Protein AF-A0A419W3Z1-F1 (afdb_monomer_lite)

pLDDT: mean 74.37, std 9.54, range [41.38, 88.12]

Radius of gyration: 17.4 Å; chains: 1; bounding box: 40×18×54 Å

Structure (mmCIF, N/CA/C/O backbone):
data_AF-A0A419W3Z1-F1
#
_entry.id   AF-A0A419W3Z1-F1
#
loop_
_atom_site.group_PDB
_atom_site.id
_atom_site.type_symbol
_atom_site.label_atom_id
_atom_site.label_alt_id
_atom_site.label_comp_id
_atom_site.label_asym_id
_atom_site.label_entity_id
_atom_site.label_seq_id
_atom_site.pdbx_PDB_ins_code
_atom_site.Cartn_x
_atom_site.Cartn_y
_atom_site.Cartn_z
_atom_site.occupancy
_atom_site.B_iso_or_equiv
_atom_site.auth_seq_id
_atom_site.auth_comp_id
_atom_site.auth_asym_id
_atom_site.auth_atom_id
_atom_site.pdbx_PDB_model_num
ATOM 1 N N . MET A 1 1 ? -10.440 5.832 31.757 1.00 50.72 1 MET A N 1
ATOM 2 C CA . MET A 1 1 ? -9.490 6.606 30.919 1.00 50.72 1 MET A CA 1
ATOM 3 C C . MET A 1 1 ? -8.646 5.711 30.004 1.00 50.72 1 MET A C 1
ATOM 5 O O . MET A 1 1 ? -8.375 6.121 28.884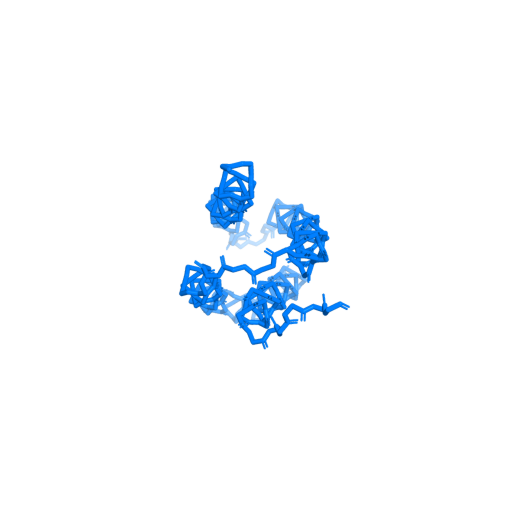 1.00 50.72 1 MET A O 1
ATOM 9 N N . GLU A 1 2 ? -8.339 4.469 30.398 1.00 56.16 2 GLU A N 1
ATOM 10 C CA . GLU A 1 2 ? -7.564 3.485 29.607 1.00 56.16 2 GLU A CA 1
ATOM 11 C C . GLU A 1 2 ? -8.060 3.247 28.164 1.00 56.16 2 GLU A C 1
ATOM 13 O O . GLU A 1 2 ? -7.270 3.213 27.223 1.00 56.16 2 GLU A O 1
ATOM 18 N N . ASN A 1 3 ? -9.378 3.137 27.956 1.00 55.97 3 ASN A N 1
ATOM 19 C CA . ASN A 1 3 ? -9.944 2.860 26.627 1.00 55.97 3 ASN A CA 1
ATOM 20 C C . ASN A 1 3 ? -9.767 4.017 25.630 1.00 55.97 3 ASN A C 1
ATOM 22 O O . ASN A 1 3 ? -9.641 3.774 24.432 1.00 55.97 3 ASN A O 1
ATOM 26 N N . VAL A 1 4 ? -9.732 5.266 26.108 1.00 58.97 4 VAL A N 1
ATOM 27 C CA . VAL A 1 4 ? -9.527 6.446 25.250 1.00 58.97 4 VAL A CA 1
ATOM 28 C C . VAL A 1 4 ? -8.068 6.509 24.796 1.00 58.97 4 VAL A C 1
ATOM 30 O O . VAL A 1 4 ? -7.811 6.618 23.600 1.00 58.97 4 VAL A O 1
ATOM 33 N N . GLN A 1 5 ? -7.127 6.301 25.724 1.00 61.97 5 GLN A N 1
ATOM 34 C CA . GLN A 1 5 ? -5.692 6.246 25.423 1.00 61.97 5 GLN A CA 1
ATOM 35 C C . GLN A 1 5 ? -5.334 5.084 24.483 1.00 61.97 5 GLN A C 1
ATOM 37 O O . GLN A 1 5 ? -4.490 5.232 23.598 1.00 61.97 5 GLN A O 1
ATOM 42 N N . ARG A 1 6 ? -5.990 3.923 24.623 1.00 64.38 6 ARG A N 1
ATOM 43 C CA . ARG A 1 6 ? -5.773 2.782 23.718 1.00 64.38 6 ARG A CA 1
ATOM 44 C C . ARG A 1 6 ? -6.239 3.083 22.293 1.00 64.38 6 ARG A C 1
ATOM 46 O O . ARG A 1 6 ? -5.542 2.737 21.343 1.00 64.38 6 ARG A O 1
ATOM 53 N N . ASN A 1 7 ? -7.389 3.737 22.144 1.00 64.50 7 ASN A N 1
ATOM 54 C CA . ASN A 1 7 ? -7.935 4.089 20.834 1.00 64.50 7 ASN A CA 1
ATOM 55 C C . ASN A 1 7 ? -7.099 5.174 20.137 1.00 64.50 7 ASN A C 1
ATOM 57 O O . ASN A 1 7 ? -6.878 5.081 18.932 1.00 64.50 7 ASN A O 1
ATOM 61 N N . GLU A 1 8 ? -6.570 6.143 20.889 1.00 67.12 8 GLU A N 1
ATOM 62 C CA . GLU A 1 8 ? -5.620 7.144 20.381 1.00 67.12 8 GLU A CA 1
ATOM 63 C C . GLU A 1 8 ? -4.331 6.514 19.864 1.00 67.12 8 GLU A C 1
ATOM 65 O O . GLU A 1 8 ? -3.911 6.806 18.748 1.00 67.12 8 GLU A O 1
ATOM 70 N N . ARG A 1 9 ? -3.734 5.586 20.622 1.00 70.25 9 ARG A N 1
ATOM 71 C CA . ARG A 1 9 ? -2.532 4.867 20.171 1.00 70.25 9 ARG A CA 1
ATOM 72 C C . ARG A 1 9 ? -2.772 4.114 18.866 1.00 70.25 9 ARG A C 1
ATOM 74 O O . ARG A 1 9 ? -1.930 4.149 17.978 1.00 70.25 9 ARG A O 1
ATOM 81 N N . ILE A 1 10 ? -3.920 3.453 18.737 1.00 70.06 10 ILE A N 1
ATOM 82 C CA . ILE A 1 10 ? -4.289 2.720 17.521 1.00 70.06 10 ILE A CA 1
ATOM 83 C C . ILE A 1 10 ? -4.419 3.662 16.320 1.00 70.06 10 ILE A C 1
ATOM 85 O O . ILE A 1 10 ? -3.957 3.332 15.225 1.00 70.06 10 ILE A O 1
ATOM 89 N N . LEU A 1 11 ? -5.027 4.830 16.521 1.00 69.62 11 LEU A N 1
ATOM 90 C CA . LEU A 1 11 ? -5.154 5.831 15.473 1.00 69.62 11 LEU A CA 1
ATOM 91 C C . LEU A 1 11 ? -3.784 6.371 15.051 1.00 69.62 11 LEU A C 1
ATOM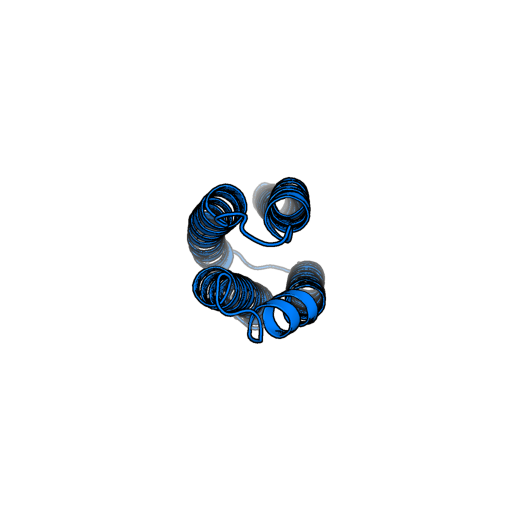 93 O O . LEU A 1 11 ? -3.490 6.396 13.861 1.00 69.62 11 LEU A O 1
ATOM 97 N N . VAL A 1 12 ? -2.930 6.739 16.009 1.00 75.62 12 VAL A N 1
ATOM 98 C CA . VAL A 1 12 ? -1.570 7.235 15.740 1.00 75.62 12 VAL A CA 1
ATOM 99 C C . VAL A 1 12 ? -0.752 6.197 14.976 1.00 75.62 12 VAL A C 1
ATOM 101 O O . VAL A 1 12 ? -0.096 6.544 13.999 1.00 75.62 12 VAL A O 1
ATOM 104 N N . ILE A 1 13 ? -0.843 4.917 15.355 1.00 75.75 13 ILE A N 1
ATOM 105 C CA . ILE A 1 13 ? -0.212 3.823 14.605 1.00 75.75 13 ILE A CA 1
ATOM 106 C C . ILE A 1 13 ? -0.770 3.777 13.181 1.00 75.75 13 ILE A C 1
ATOM 108 O O . ILE A 1 13 ? -0.004 3.722 12.228 1.00 75.75 13 ILE A O 1
ATOM 112 N N . SER A 1 14 ? -2.091 3.847 13.021 1.00 70.69 14 SER A N 1
ATOM 113 C CA . SER A 1 14 ? -2.736 3.770 11.706 1.00 70.69 14 SER A CA 1
ATOM 114 C C . SER A 1 14 ? -2.316 4.913 10.781 1.00 70.69 14 SER A C 1
ATOM 116 O O . SER A 1 14 ? -2.018 4.656 9.618 1.00 70.69 14 SER A O 1
ATOM 118 N N . VAL A 1 15 ? -2.249 6.143 11.298 1.00 77.56 15 VAL A N 1
ATOM 119 C CA . VAL A 1 15 ? -1.751 7.323 10.574 1.00 77.56 15 VAL A CA 1
ATOM 120 C C . VAL A 1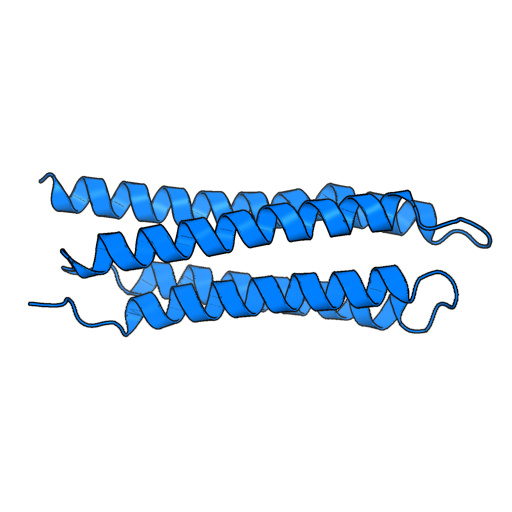 15 ? -0.264 7.174 10.261 1.00 77.56 15 VAL A C 1
ATOM 122 O O . VAL A 1 15 ? 0.144 7.408 9.128 1.00 77.56 15 VAL A O 1
ATOM 125 N N . GLY A 1 16 ? 0.541 6.727 11.228 1.00 80.38 16 GLY A N 1
ATOM 126 C CA . GLY A 1 16 ? 1.970 6.486 11.033 1.00 80.38 16 GLY A CA 1
ATOM 127 C C . GLY A 1 16 ? 2.248 5.473 9.921 1.00 80.38 16 GLY A C 1
ATOM 128 O O . GLY A 1 16 ? 3.137 5.694 9.105 1.00 80.38 16 GLY A O 1
ATOM 129 N N . LEU A 1 17 ? 1.445 4.409 9.828 1.00 79.31 17 LEU A N 1
ATOM 130 C CA . LEU A 1 17 ? 1.536 3.420 8.750 1.00 79.31 17 LEU A CA 1
ATOM 131 C C . LEU A 1 17 ? 1.200 4.018 7.376 1.00 79.31 17 LEU A C 1
ATOM 133 O O . LEU A 1 17 ? 1.894 3.722 6.406 1.00 79.31 17 LEU A O 1
ATOM 137 N N . VAL A 1 18 ? 0.189 4.890 7.287 1.00 76.75 18 VAL A N 1
ATOM 138 C CA . VAL A 1 18 ? -0.150 5.597 6.036 1.00 76.75 18 VAL A CA 1
ATOM 139 C C . VAL A 1 18 ? 0.993 6.508 5.611 1.00 76.75 18 VAL A C 1
ATOM 141 O O . VAL A 1 18 ? 1.448 6.426 4.474 1.00 76.75 18 VAL A O 1
ATOM 144 N N . VAL A 1 19 ? 1.493 7.341 6.528 1.00 80.69 19 VAL A N 1
ATOM 145 C CA . VAL A 1 19 ? 2.607 8.259 6.251 1.00 80.69 19 VAL A CA 1
ATOM 146 C C . VAL A 1 19 ? 3.843 7.480 5.810 1.00 80.69 19 VAL A C 1
ATOM 148 O O . VAL A 1 19 ? 4.469 7.834 4.815 1.00 80.69 19 VAL A O 1
ATOM 151 N N . LEU A 1 20 ? 4.160 6.375 6.486 1.00 80.94 20 LEU A N 1
ATOM 152 C CA . LEU A 1 20 ? 5.274 5.512 6.107 1.00 80.94 20 LEU A CA 1
ATOM 153 C C . LEU A 1 20 ? 5.067 4.877 4.722 1.00 80.94 20 LEU A C 1
ATOM 155 O O . LEU A 1 20 ? 6.010 4.826 3.938 1.00 80.94 20 LEU A O 1
ATOM 159 N N . SER A 1 21 ? 3.845 4.449 4.387 1.00 75.56 21 SER A N 1
ATOM 160 C CA . SER A 1 21 ? 3.504 3.928 3.053 1.00 75.56 21 SER A CA 1
ATOM 161 C C . SER A 1 21 ? 3.746 4.962 1.951 1.00 75.56 21 SER A C 1
ATOM 163 O O . SER A 1 21 ? 4.300 4.629 0.904 1.00 75.56 21 SER A O 1
ATOM 165 N N . ILE A 1 22 ? 3.389 6.225 2.203 1.00 77.56 22 ILE A N 1
ATOM 166 C CA . ILE A 1 22 ? 3.627 7.340 1.275 1.00 77.56 22 ILE A CA 1
ATOM 167 C C . ILE A 1 22 ? 5.132 7.599 1.127 1.00 77.56 22 ILE A C 1
ATOM 169 O O . ILE A 1 22 ? 5.632 7.753 0.016 1.00 77.56 22 ILE A O 1
ATOM 173 N N . LEU A 1 23 ? 5.882 7.606 2.232 1.00 82.38 23 LEU A N 1
ATOM 174 C CA . LEU A 1 23 ? 7.332 7.832 2.200 1.00 82.38 23 LEU A CA 1
ATOM 175 C C . LEU A 1 23 ? 8.083 6.731 1.443 1.00 82.38 23 LEU A C 1
ATOM 177 O O . LEU A 1 23 ? 9.047 7.021 0.735 1.00 82.38 23 LEU A O 1
ATOM 181 N N . LEU A 1 24 ? 7.623 5.480 1.531 1.00 76.94 24 LEU A N 1
ATOM 182 C CA . LEU A 1 24 ? 8.218 4.349 0.811 1.00 76.94 24 LEU A CA 1
ATOM 183 C C . LEU A 1 24 ? 8.105 4.465 -0.712 1.00 76.94 24 LEU A C 1
ATOM 185 O O . LEU A 1 24 ? 8.865 3.818 -1.428 1.00 76.94 24 LEU A O 1
ATOM 189 N N . MET A 1 25 ? 7.204 5.302 -1.222 1.00 75.12 25 MET A N 1
ATOM 190 C CA . MET A 1 25 ? 7.093 5.551 -2.658 1.00 75.12 25 MET A CA 1
ATOM 191 C C . MET A 1 25 ? 8.190 6.458 -3.208 1.00 75.12 25 MET A C 1
ATOM 193 O O . MET A 1 25 ? 8.523 6.356 -4.385 1.00 75.12 25 MET A O 1
ATOM 197 N N . PHE A 1 26 ? 8.816 7.288 -2.376 1.00 78.44 26 PHE A N 1
ATOM 198 C CA . PHE A 1 26 ? 9.892 8.172 -2.821 1.00 78.44 26 PHE A CA 1
ATOM 199 C C . PHE A 1 26 ? 11.085 7.413 -3.442 1.00 78.44 26 PHE A C 1
ATOM 201 O O . PHE A 1 26 ? 11.438 7.705 -4.586 1.00 78.44 26 PHE A O 1
ATOM 208 N N . PRO A 1 27 ? 11.685 6.400 -2.778 1.00 73.88 27 PRO A N 1
ATOM 209 C CA . PRO A 1 27 ? 12.768 5.619 -3.378 1.00 73.88 27 PRO A CA 1
ATOM 210 C C . PRO A 1 27 ? 12.306 4.775 -4.574 1.00 73.88 27 PRO A C 1
ATOM 212 O O . PRO A 1 27 ? 13.089 4.565 -5.497 1.00 73.88 27 PRO A O 1
ATOM 215 N N . VAL A 1 28 ? 11.043 4.332 -4.595 1.00 73.81 28 VAL A N 1
ATOM 216 C CA . VAL A 1 28 ? 10.460 3.594 -5.727 1.00 73.81 28 VAL A CA 1
ATOM 217 C C . VAL A 1 28 ? 10.416 4.464 -6.981 1.00 73.81 28 VAL A C 1
ATOM 219 O O . VAL A 1 28 ? 10.906 4.047 -8.025 1.00 73.81 28 VAL A O 1
ATOM 222 N N . ILE A 1 29 ? 9.906 5.693 -6.868 1.00 75.31 29 ILE A N 1
ATOM 223 C CA . ILE A 1 29 ? 9.853 6.655 -7.977 1.00 75.31 29 ILE A CA 1
ATOM 224 C C . ILE A 1 29 ? 11.266 6.963 -8.484 1.00 75.31 29 ILE A C 1
ATOM 226 O O . ILE A 1 29 ? 11.499 6.986 -9.687 1.00 75.31 29 ILE A O 1
ATOM 230 N N . GLN A 1 30 ? 12.232 7.150 -7.581 1.00 73.94 30 GLN A N 1
ATOM 231 C CA . GLN A 1 30 ? 13.624 7.392 -7.972 1.00 73.94 30 GLN A CA 1
ATOM 232 C C . GLN A 1 30 ? 14.254 6.194 -8.700 1.00 73.94 30 GLN A C 1
ATOM 234 O O . GLN A 1 30 ? 14.989 6.393 -9.665 1.00 73.94 30 GLN A O 1
ATOM 239 N N . GLY A 1 31 ? 13.967 4.963 -8.264 1.00 71.56 31 GLY A N 1
ATOM 240 C CA . GLY A 1 31 ? 14.421 3.746 -8.947 1.00 71.56 31 GLY A CA 1
ATOM 241 C C . GLY A 1 31 ? 13.827 3.621 -10.349 1.00 71.56 31 GLY A C 1
ATOM 242 O O . GLY A 1 31 ? 14.550 3.375 -11.308 1.00 71.56 31 GLY A O 1
ATOM 243 N N . ILE A 1 32 ? 12.530 3.902 -10.480 1.00 69.88 32 ILE A N 1
ATOM 244 C CA . ILE A 1 32 ? 11.831 3.933 -11.767 1.00 69.88 32 ILE A CA 1
ATOM 245 C C . ILE A 1 32 ? 12.468 4.956 -12.714 1.00 69.88 32 ILE A C 1
ATOM 247 O O . ILE A 1 32 ? 12.813 4.596 -13.834 1.00 69.88 32 ILE A O 1
ATOM 251 N N . LEU A 1 33 ? 12.684 6.198 -12.262 1.00 72.44 33 LEU A N 1
ATOM 252 C CA . LEU A 1 33 ? 13.247 7.267 -13.097 1.00 72.44 33 LEU A CA 1
ATOM 253 C C . LEU A 1 33 ? 14.656 6.940 -13.615 1.00 72.44 33 LEU A C 1
ATOM 255 O O . LEU A 1 33 ? 14.994 7.302 -14.743 1.00 72.44 33 LEU A O 1
ATOM 259 N N . LYS A 1 34 ? 15.478 6.253 -12.812 1.00 70.75 34 LYS A N 1
ATOM 260 C CA . LYS A 1 34 ? 16.816 5.805 -13.230 1.00 70.75 34 LYS A CA 1
ATOM 261 C C . LYS A 1 34 ? 16.748 4.688 -14.267 1.00 70.75 34 LYS A C 1
ATOM 263 O O . LYS A 1 34 ? 17.495 4.718 -15.245 1.00 70.75 34 LYS A O 1
ATOM 268 N N . ASP A 1 35 ? 15.830 3.750 -14.071 1.00 65.75 35 ASP A N 1
ATOM 269 C CA . ASP A 1 35 ? 15.719 2.541 -14.882 1.00 65.75 35 ASP A CA 1
ATOM 270 C C . ASP A 1 35 ? 14.904 2.745 -16.175 1.00 65.75 35 ASP A C 1
ATOM 272 O O . ASP A 1 35 ? 14.928 1.883 -17.048 1.00 65.75 35 ASP A O 1
ATOM 276 N N . THR A 1 36 ? 14.221 3.884 -16.357 1.00 66.00 36 THR A N 1
ATOM 277 C CA . THR A 1 36 ? 13.548 4.266 -17.622 1.00 66.00 36 THR A CA 1
ATOM 278 C C . THR A 1 36 ? 14.496 4.674 -18.758 1.00 66.00 36 THR A C 1
ATOM 280 O O . THR A 1 36 ? 14.039 5.092 -19.822 1.00 66.00 36 THR A O 1
ATOM 283 N N . THR A 1 37 ? 15.815 4.562 -18.580 1.00 66.88 37 THR A N 1
ATOM 284 C CA . THR A 1 37 ? 16.773 4.834 -19.661 1.00 66.88 37 THR A CA 1
ATOM 285 C C . THR A 1 37 ? 16.771 3.715 -20.718 1.00 66.88 37 THR A C 1
ATOM 287 O O . THR A 1 37 ? 16.675 2.537 -20.368 1.00 66.88 37 THR A O 1
ATOM 290 N N . PRO A 1 38 ? 16.884 4.035 -22.025 1.00 58.00 38 PRO A N 1
ATOM 291 C CA . PRO A 1 38 ? 16.879 3.026 -23.085 1.00 58.00 38 PRO A CA 1
ATOM 292 C C . PRO A 1 38 ? 17.985 1.981 -22.876 1.00 58.00 38 PRO A C 1
ATOM 294 O O . PRO A 1 38 ? 19.160 2.328 -22.782 1.00 58.00 38 PRO A O 1
ATOM 297 N N . GLY A 1 39 ? 17.608 0.701 -22.798 1.00 61.94 39 GLY A N 1
ATOM 298 C CA . GLY A 1 39 ? 18.538 -0.414 -22.569 1.00 61.94 39 GLY A CA 1
ATOM 299 C C . GLY A 1 39 ? 18.878 -0.698 -21.100 1.00 61.94 39 GLY A C 1
ATOM 300 O O . GLY A 1 39 ? 19.612 -1.649 -20.832 1.00 61.94 39 GLY A O 1
ATOM 301 N N . ALA A 1 40 ? 18.344 0.070 -20.146 1.00 65.06 40 ALA A N 1
ATOM 302 C CA . ALA A 1 40 ? 18.498 -0.225 -18.727 1.00 65.06 40 ALA A CA 1
ATOM 303 C C . ALA A 1 40 ? 17.614 -1.409 -18.305 1.00 65.06 40 ALA A C 1
ATOM 305 O O . ALA A 1 40 ? 16.484 -1.583 -18.767 1.00 65.06 40 ALA A O 1
ATOM 306 N N . ASN A 1 41 ? 18.152 -2.242 -17.418 1.00 70.00 41 ASN A N 1
ATOM 307 C CA . ASN A 1 41 ? 17.417 -3.340 -16.804 1.00 70.00 41 ASN A CA 1
ATOM 308 C C . ASN A 1 41 ? 16.744 -2.813 -15.527 1.00 70.00 41 ASN A C 1
ATOM 310 O O . ASN A 1 41 ? 17.463 -2.294 -14.668 1.00 70.00 41 ASN A O 1
ATOM 314 N N . PRO A 1 42 ? 15.415 -2.940 -15.355 1.00 73.25 42 PRO A N 1
ATOM 315 C CA . PRO A 1 42 ? 14.702 -2.324 -14.238 1.00 73.25 42 PRO A CA 1
ATOM 316 C C . PRO A 1 42 ? 14.828 -3.087 -12.918 1.00 73.25 42 PRO A C 1
ATOM 318 O O . PRO A 1 42 ? 13.862 -3.271 -12.169 1.00 73.25 42 PRO A O 1
ATOM 321 N N . THR A 1 43 ? 16.029 -3.562 -12.614 1.00 79.06 43 THR A N 1
ATOM 322 C CA . THR A 1 43 ? 16.326 -4.323 -11.406 1.00 79.06 43 THR A CA 1
ATOM 323 C C . THR A 1 43 ? 16.074 -3.478 -10.160 1.00 79.06 43 THR A C 1
ATOM 325 O O . THR A 1 43 ? 15.509 -3.976 -9.186 1.00 79.06 43 THR A O 1
ATOM 328 N N . SER A 1 44 ? 16.444 -2.193 -10.177 1.00 75.75 44 SER A N 1
ATOM 329 C CA . SER A 1 44 ? 16.316 -1.332 -8.999 1.00 75.75 44 SER A CA 1
ATOM 330 C C . SER A 1 44 ? 14.854 -0.965 -8.728 1.00 75.75 44 SER A C 1
ATOM 332 O O . SER A 1 44 ? 14.393 -1.087 -7.589 1.00 75.75 44 SER A O 1
ATOM 334 N N . ALA A 1 45 ? 14.093 -0.638 -9.777 1.00 74.88 45 ALA A N 1
ATOM 335 C CA . ALA A 1 45 ? 12.652 -0.411 -9.704 1.00 74.88 45 ALA A CA 1
ATOM 336 C C . ALA A 1 45 ? 11.904 -1.662 -9.213 1.00 74.88 45 ALA A C 1
ATOM 338 O O . ALA A 1 45 ? 11.056 -1.582 -8.319 1.00 74.88 45 ALA A O 1
ATOM 339 N N . THR A 1 46 ? 12.273 -2.835 -9.736 1.00 80.44 46 THR A N 1
ATOM 340 C CA . THR A 1 46 ? 11.686 -4.125 -9.352 1.00 80.44 46 THR A CA 1
ATOM 341 C C . THR A 1 46 ? 11.907 -4.436 -7.874 1.00 80.44 46 THR A C 1
ATOM 343 O O . THR A 1 46 ? 10.957 -4.788 -7.168 1.00 80.44 46 THR A O 1
ATOM 346 N N . ILE A 1 47 ? 13.142 -4.286 -7.385 1.00 82.38 47 ILE A N 1
ATOM 347 C CA . ILE A 1 47 ? 13.478 -4.504 -5.971 1.00 82.38 47 ILE A CA 1
ATOM 348 C C . ILE A 1 47 ? 12.713 -3.512 -5.092 1.00 82.38 47 ILE A C 1
ATOM 350 O O . ILE A 1 47 ? 12.111 -3.915 -4.095 1.00 82.38 47 ILE A O 1
ATOM 354 N N . GLY A 1 48 ? 12.689 -2.235 -5.484 1.00 80.88 48 GLY A N 1
ATOM 355 C CA . GLY A 1 48 ? 11.996 -1.182 -4.749 1.00 80.88 48 GLY A CA 1
ATOM 356 C C . GLY A 1 48 ? 10.508 -1.478 -4.576 1.00 80.88 48 GLY A C 1
ATOM 357 O O . GLY A 1 48 ? 10.001 -1.460 -3.453 1.00 80.88 48 GLY A O 1
ATOM 358 N N . ILE A 1 49 ? 9.808 -1.809 -5.665 1.00 80.94 49 ILE A N 1
ATOM 359 C CA . ILE A 1 49 ? 8.371 -2.108 -5.604 1.00 80.94 49 ILE A CA 1
ATOM 360 C C . ILE A 1 49 ? 8.110 -3.412 -4.856 1.00 80.94 49 ILE A C 1
ATOM 362 O O . ILE A 1 49 ? 7.193 -3.457 -4.039 1.00 80.94 49 ILE A O 1
ATOM 366 N N . SER A 1 50 ? 8.920 -4.451 -5.067 1.00 83.81 50 SER A N 1
ATOM 367 C CA . SER A 1 50 ? 8.763 -5.727 -4.355 1.00 83.81 50 SER A CA 1
ATOM 368 C C . SER A 1 50 ? 8.875 -5.540 -2.840 1.00 83.81 50 SER A C 1
ATOM 370 O O . SER A 1 50 ? 8.037 -6.035 -2.082 1.00 83.81 50 SER A O 1
ATOM 372 N N . LEU A 1 51 ? 9.863 -4.760 -2.390 1.00 83.69 51 LEU A N 1
ATOM 373 C CA . LEU A 1 51 ? 10.026 -4.413 -0.980 1.00 83.69 51 LEU A CA 1
ATOM 374 C C . LEU A 1 51 ? 8.836 -3.593 -0.466 1.00 83.69 51 LEU A C 1
ATOM 376 O O . LEU A 1 51 ? 8.314 -3.858 0.618 1.00 83.69 51 LEU A O 1
ATOM 380 N N . ALA A 1 52 ? 8.364 -2.631 -1.257 1.00 82.25 52 ALA A N 1
A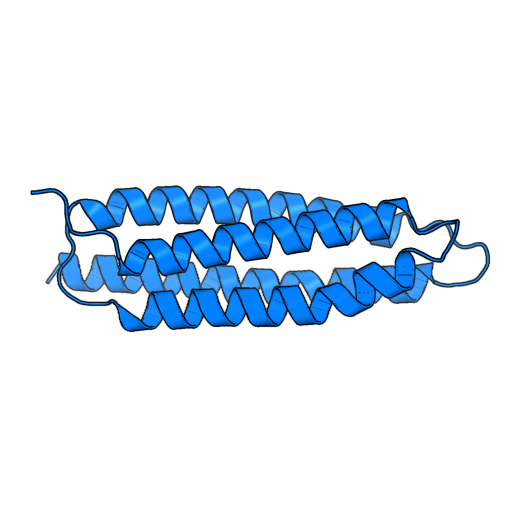TOM 381 C CA . ALA A 1 52 ? 7.227 -1.804 -0.887 1.00 82.25 52 ALA A CA 1
ATOM 382 C C . ALA A 1 52 ? 5.920 -2.621 -0.786 1.00 82.25 52 ALA A C 1
ATOM 384 O O . ALA A 1 52 ? 5.116 -2.372 0.113 1.00 82.25 52 ALA A O 1
ATOM 385 N N . ILE A 1 53 ? 5.717 -3.637 -1.634 1.00 83.25 53 ILE A N 1
ATOM 386 C CA . ILE A 1 53 ? 4.605 -4.596 -1.513 1.00 83.25 53 ILE A CA 1
ATOM 387 C C . ILE A 1 53 ? 4.738 -5.407 -0.224 1.00 83.25 53 ILE A C 1
ATOM 389 O O . ILE A 1 53 ? 3.770 -5.507 0.530 1.00 83.25 53 ILE A O 1
ATOM 393 N N . ALA A 1 54 ? 5.921 -5.961 0.059 1.00 83.69 54 ALA A N 1
ATOM 394 C CA . ALA A 1 54 ? 6.150 -6.750 1.268 1.00 83.69 54 ALA A CA 1
ATOM 395 C C . ALA A 1 54 ? 5.815 -5.944 2.534 1.00 83.69 54 ALA A C 1
ATOM 397 O O . ALA A 1 54 ? 5.107 -6.430 3.418 1.00 83.69 54 ALA A O 1
ATOM 398 N N . ILE A 1 55 ? 6.238 -4.679 2.586 1.00 82.94 55 ILE A N 1
ATOM 399 C CA . ILE A 1 55 ? 5.916 -3.778 3.696 1.00 82.94 55 ILE A CA 1
ATOM 400 C C . ILE A 1 55 ? 4.407 -3.483 3.762 1.00 82.94 55 ILE A C 1
ATOM 402 O O . ILE A 1 55 ? 3.815 -3.557 4.841 1.00 82.94 55 ILE A O 1
ATOM 406 N N . ARG A 1 56 ? 3.743 -3.229 2.625 1.00 79.81 56 ARG A N 1
ATOM 407 C CA . ARG A 1 56 ? 2.282 -3.024 2.582 1.00 79.81 56 ARG A CA 1
ATOM 408 C C . ARG A 1 56 ? 1.503 -4.244 3.081 1.00 79.81 56 ARG A C 1
ATOM 410 O O . ARG A 1 56 ? 0.521 -4.080 3.801 1.00 79.81 56 ARG A O 1
ATOM 417 N N . LEU A 1 57 ? 1.951 -5.464 2.782 1.00 80.31 57 LEU A N 1
ATOM 418 C CA . LEU A 1 57 ? 1.342 -6.688 3.318 1.00 80.31 57 LEU A CA 1
ATOM 419 C C . LEU A 1 57 ? 1.475 -6.772 4.847 1.00 80.31 57 LEU A C 1
ATOM 421 O O . LEU A 1 57 ? 0.516 -7.137 5.534 1.00 80.31 57 LEU A O 1
ATOM 425 N N . VAL A 1 58 ? 2.625 -6.370 5.400 1.00 83.62 58 VAL A N 1
ATOM 426 C CA . VAL A 1 58 ? 2.813 -6.256 6.857 1.00 83.62 58 VAL A CA 1
ATOM 427 C C . VAL A 1 58 ? 1.842 -5.231 7.450 1.00 83.62 58 VAL A C 1
ATOM 429 O O . VAL A 1 58 ? 1.252 -5.484 8.504 1.00 83.62 58 VAL A O 1
ATOM 432 N N . PHE A 1 59 ? 1.608 -4.109 6.765 1.00 79.19 59 PHE A N 1
ATOM 433 C CA . PHE A 1 59 ? 0.647 -3.094 7.208 1.00 79.19 59 PHE A CA 1
ATOM 434 C C . PHE A 1 59 ? -0.788 -3.610 7.181 1.00 79.19 59 PHE A C 1
ATOM 436 O O . PHE A 1 59 ? -1.515 -3.412 8.151 1.00 79.19 59 PHE A O 1
ATOM 443 N N . ILE A 1 60 ? -1.185 -4.346 6.140 1.00 78.00 60 ILE A N 1
ATOM 444 C CA . ILE A 1 60 ? -2.496 -5.008 6.078 1.00 78.00 60 ILE A CA 1
ATOM 445 C C . ILE A 1 60 ? -2.673 -5.949 7.278 1.00 78.00 60 ILE A C 1
ATOM 447 O O . ILE A 1 60 ? -3.692 -5.893 7.970 1.00 78.00 60 ILE A O 1
ATOM 451 N N . ALA A 1 61 ? -1.667 -6.768 7.598 1.00 79.31 61 ALA A N 1
ATOM 452 C CA . ALA A 1 61 ? -1.716 -7.644 8.768 1.00 79.31 61 ALA A CA 1
ATOM 453 C C . ALA A 1 61 ? -1.815 -6.859 10.093 1.00 79.31 61 ALA A C 1
ATOM 455 O O . ALA A 1 61 ? -2.537 -7.270 11.011 1.00 79.31 61 ALA A O 1
ATOM 456 N N . ALA A 1 62 ? -1.128 -5.717 10.202 1.00 78.44 62 ALA A N 1
ATOM 457 C CA . ALA A 1 62 ? -1.226 -4.822 11.353 1.00 78.44 62 ALA A CA 1
ATOM 458 C C . ALA A 1 62 ? -2.629 -4.204 11.475 1.00 78.44 62 ALA A C 1
ATOM 460 O O . ALA A 1 62 ? -3.217 -4.243 12.561 1.00 78.44 62 ALA A O 1
ATOM 461 N N . TYR A 1 63 ? -3.209 -3.735 10.365 1.00 74.38 63 TYR A N 1
ATOM 462 C CA . TYR A 1 63 ? -4.580 -3.233 10.322 1.00 74.38 63 TYR A CA 1
ATOM 463 C C . TYR A 1 63 ? -5.572 -4.307 10.765 1.00 74.38 63 TYR A C 1
ATOM 465 O O . TYR A 1 63 ? -6.371 -4.040 11.658 1.00 74.38 63 TYR A O 1
ATOM 473 N N . VAL A 1 64 ? -5.471 -5.549 10.270 1.00 77.00 64 VAL A N 1
ATOM 474 C CA . VAL A 1 64 ? -6.317 -6.677 10.721 1.00 77.00 64 VAL A CA 1
ATOM 475 C C . VAL A 1 64 ? -6.277 -6.843 12.242 1.00 77.00 64 VAL A C 1
ATOM 477 O O . VAL A 1 64 ? -7.325 -6.997 12.880 1.00 77.00 64 VAL A O 1
ATOM 480 N N . LYS A 1 65 ? -5.078 -6.826 12.840 1.00 76.62 65 LYS A N 1
ATOM 481 C CA . LYS A 1 65 ? -4.911 -6.951 14.297 1.00 76.62 65 LYS A CA 1
ATOM 482 C C . LYS A 1 65 ? -5.584 -5.791 15.030 1.00 76.62 65 LYS A C 1
ATOM 484 O O . LYS A 1 65 ? -6.312 -6.027 15.995 1.00 76.62 65 LYS A O 1
ATOM 489 N N . VAL A 1 66 ? -5.397 -4.570 14.536 1.00 71.75 66 VAL A N 1
ATOM 490 C CA . VAL A 1 66 ? -6.039 -3.354 15.045 1.00 71.75 66 VAL A CA 1
ATOM 491 C C . VAL A 1 66 ? -7.569 -3.457 14.992 1.00 71.75 66 VAL A C 1
ATOM 493 O O . VAL A 1 66 ? -8.223 -3.248 16.016 1.00 71.75 66 VAL A O 1
ATOM 496 N N . ILE A 1 67 ? -8.146 -3.861 13.853 1.00 69.81 67 ILE A N 1
ATOM 497 C CA . ILE A 1 67 ? -9.600 -4.039 13.681 1.00 69.81 67 ILE A CA 1
ATOM 498 C C . ILE A 1 67 ? -10.132 -5.024 14.727 1.00 69.81 67 ILE A C 1
ATOM 500 O O . ILE A 1 67 ? -11.106 -4.746 15.433 1.00 69.81 67 ILE A O 1
ATOM 504 N N . ARG A 1 68 ? -9.474 -6.186 14.853 1.00 70.00 68 ARG A N 1
ATOM 505 C CA . ARG A 1 68 ? -9.875 -7.243 15.793 1.00 70.00 68 ARG A CA 1
ATOM 506 C C . ARG A 1 68 ? -9.807 -6.769 17.246 1.00 70.00 68 ARG A C 1
ATOM 508 O O . ARG A 1 68 ? -10.722 -7.065 18.013 1.00 70.00 68 ARG A O 1
ATOM 515 N N . ALA A 1 69 ? -8.770 -6.017 17.614 1.00 68.31 69 ALA A N 1
ATOM 516 C CA . ALA A 1 69 ? -8.605 -5.472 18.960 1.00 68.31 69 ALA A CA 1
ATOM 517 C C . ALA A 1 69 ? -9.627 -4.366 19.282 1.00 68.31 69 ALA A C 1
ATOM 519 O O . ALA A 1 69 ? -10.118 -4.293 20.411 1.00 68.31 69 ALA A O 1
ATOM 520 N N . ASN A 1 70 ? -9.980 -3.525 18.304 1.00 64.25 70 ASN A N 1
ATOM 521 C CA . ASN A 1 70 ? -10.944 -2.437 18.484 1.00 64.25 70 ASN A CA 1
ATOM 522 C C . ASN A 1 70 ? -12.400 -2.942 18.581 1.00 64.25 70 ASN A C 1
ATOM 524 O O . ASN A 1 70 ? -13.211 -2.395 19.330 1.00 64.25 70 ASN A O 1
ATOM 528 N N . ARG A 1 71 ? -12.730 -4.061 17.913 1.00 61.94 71 ARG A N 1
ATOM 529 C CA . ARG A 1 71 ? -14.075 -4.676 17.941 1.00 61.94 71 ARG A CA 1
ATOM 530 C C . ARG A 1 71 ? -14.565 -5.054 19.349 1.00 61.94 71 ARG A C 1
ATOM 532 O O . ARG A 1 71 ? -15.774 -5.144 19.549 1.00 61.94 71 ARG A O 1
ATOM 539 N N . ARG A 1 72 ? -13.652 -5.257 20.310 1.00 57.28 72 ARG A N 1
ATOM 540 C CA . ARG A 1 72 ? -13.968 -5.581 21.714 1.00 57.28 72 ARG A CA 1
ATOM 541 C C . ARG A 1 72 ? -14.370 -4.375 22.578 1.00 57.28 72 ARG A C 1
ATOM 543 O O . ARG A 1 72 ? -14.790 -4.601 23.701 1.00 57.28 72 ARG A O 1
ATOM 550 N N . ASN A 1 73 ? -14.208 -3.125 22.121 1.00 57.97 73 ASN A N 1
ATOM 551 C CA . ASN A 1 73 ? -14.224 -1.974 23.047 1.00 57.97 73 ASN A CA 1
ATOM 552 C C . ASN A 1 73 ? -14.856 -0.671 22.503 1.00 57.97 73 ASN A C 1
ATOM 554 O O . ASN A 1 73 ? -14.680 0.394 23.094 1.00 57.97 73 ASN A O 1
ATOM 558 N N . SER A 1 74 ? -15.542 -0.703 21.355 1.00 53.62 74 SER A N 1
ATOM 559 C CA . SER A 1 74 ? -15.794 0.524 20.579 1.00 53.62 74 SER A CA 1
ATOM 560 C C . SER A 1 74 ? -16.888 1.441 21.150 1.00 53.62 74 SER A C 1
ATOM 562 O O . SER A 1 74 ? -18.086 1.191 20.994 1.00 53.62 74 SER A O 1
ATOM 564 N N . LYS A 1 75 ? -16.443 2.572 21.719 1.00 52.06 75 LYS A N 1
ATOM 565 C CA . LYS A 1 75 ? -17.192 3.831 21.847 1.00 52.06 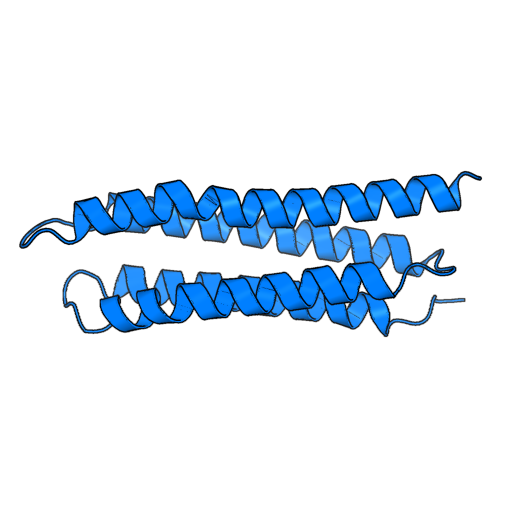75 LYS A CA 1
ATOM 566 C C . LYS A 1 75 ? -16.423 4.937 21.088 1.00 52.06 75 LYS A C 1
ATOM 568 O O . LYS A 1 75 ? -15.339 5.334 21.497 1.00 52.06 75 LYS A O 1
ATOM 573 N N . ASN A 1 76 ? -17.008 5.402 19.979 1.00 54.69 76 ASN A N 1
ATOM 574 C CA . ASN A 1 76 ? -16.866 6.730 19.348 1.00 54.69 76 ASN A CA 1
ATOM 575 C C . ASN A 1 76 ? -15.495 7.281 18.881 1.00 54.69 76 ASN A C 1
ATOM 577 O O . ASN A 1 76 ? -15.116 8.357 19.327 1.00 54.69 76 ASN A O 1
ATOM 581 N N . ARG A 1 77 ? -14.846 6.698 17.858 1.00 58.44 77 ARG A N 1
ATOM 582 C CA . ARG A 1 77 ? -13.978 7.471 16.924 1.00 58.44 77 ARG A CA 1
ATOM 583 C C . ARG A 1 77 ? -14.076 6.943 15.501 1.00 58.44 77 ARG A C 1
ATOM 585 O O . ARG A 1 77 ? -13.304 6.102 15.072 1.00 58.44 77 ARG A O 1
ATOM 592 N N . LYS A 1 78 ? -15.122 7.373 14.807 1.00 62.84 78 LYS A N 1
ATOM 593 C CA . LYS A 1 78 ? -15.560 6.791 13.539 1.00 62.84 78 LYS A CA 1
ATOM 594 C C . LYS A 1 78 ? -14.987 7.537 12.314 1.00 62.84 78 LYS A C 1
ATOM 596 O O . LYS A 1 78 ? -14.500 6.896 11.392 1.00 62.84 78 LYS A O 1
ATOM 601 N N . GLY A 1 79 ? -14.961 8.872 12.324 1.00 65.25 79 GLY A N 1
ATOM 602 C CA . GLY A 1 79 ? -14.574 9.671 11.147 1.00 65.25 79 GLY A CA 1
ATOM 603 C C . GLY A 1 79 ? -13.104 9.558 10.718 1.00 65.25 79 GLY A C 1
ATOM 604 O O . GLY A 1 79 ? -12.814 9.573 9.527 1.00 65.25 79 GLY A O 1
ATOM 605 N N . GLU A 1 80 ? -12.176 9.384 11.659 1.00 71.44 80 GLU A N 1
ATOM 606 C CA . GLU A 1 80 ? -10.734 9.392 11.363 1.00 71.44 80 GLU A CA 1
ATOM 607 C C . GLU A 1 80 ? -10.305 8.177 10.513 1.00 71.44 80 GLU A C 1
ATOM 609 O O . GLU A 1 80 ? -9.487 8.307 9.605 1.00 71.44 80 GLU A O 1
ATOM 614 N N . TYR A 1 81 ? -10.918 7.007 10.734 1.00 72.56 81 TYR A N 1
ATOM 615 C CA . TYR A 1 81 ? -10.665 5.799 9.935 1.00 72.56 81 TYR A CA 1
ATOM 616 C C . TYR A 1 81 ? -11.177 5.927 8.494 1.00 72.56 81 TYR A C 1
ATOM 618 O O . TYR A 1 81 ? -10.541 5.415 7.575 1.00 72.56 81 TYR A O 1
ATOM 626 N N . ILE A 1 82 ? -12.288 6.648 8.285 1.00 75.81 82 ILE A N 1
ATOM 627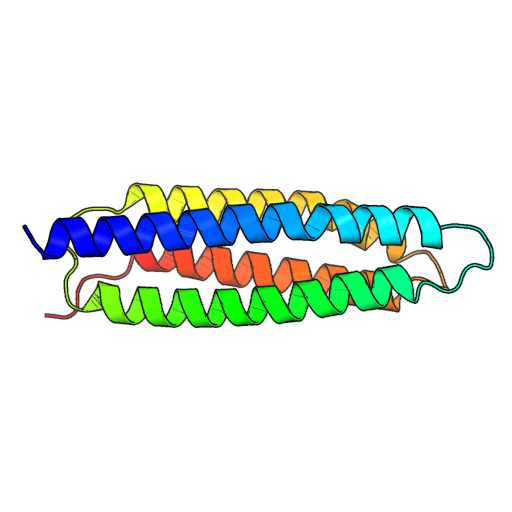 C CA . ILE A 1 82 ? -12.777 6.973 6.937 1.00 75.81 82 ILE A CA 1
ATOM 628 C C . ILE A 1 82 ? -11.771 7.877 6.228 1.00 75.81 82 ILE A C 1
ATOM 630 O O . ILE A 1 82 ? -11.410 7.592 5.091 1.00 75.81 82 ILE A O 1
ATOM 634 N N . GLY A 1 83 ? -11.297 8.932 6.900 1.00 77.44 83 GLY A N 1
ATOM 635 C CA . GLY A 1 83 ? -10.310 9.851 6.328 1.00 77.44 83 GLY A CA 1
ATOM 636 C C . GLY A 1 83 ? -9.043 9.126 5.872 1.00 77.44 83 GLY A C 1
ATOM 637 O O . GLY A 1 83 ? -8.578 9.338 4.755 1.00 77.44 83 GLY A O 1
ATOM 638 N N . ILE A 1 84 ? -8.542 8.193 6.689 1.00 78.94 84 ILE A N 1
ATOM 639 C CA . ILE A 1 84 ? -7.404 7.339 6.324 1.00 78.94 84 ILE A CA 1
ATOM 640 C C . ILE A 1 84 ? -7.720 6.467 5.099 1.00 78.94 84 ILE A C 1
ATOM 642 O O . ILE A 1 84 ? -6.906 6.382 4.182 1.00 78.94 84 ILE A O 1
ATOM 646 N N . GLY A 1 85 ? -8.894 5.833 5.060 1.00 79.12 85 GLY A N 1
ATOM 647 C CA . GLY A 1 85 ? -9.300 5.016 3.915 1.00 79.12 85 GLY A CA 1
ATOM 648 C C . GLY A 1 85 ? -9.390 5.817 2.613 1.00 79.12 85 GLY A C 1
ATOM 649 O O . GLY A 1 85 ? -8.899 5.367 1.583 1.00 79.12 85 GLY A O 1
ATOM 650 N N . ILE A 1 86 ? -9.950 7.029 2.663 1.00 83.12 86 ILE A N 1
ATOM 651 C CA . ILE A 1 86 ? -10.030 7.928 1.502 1.00 83.12 86 ILE A CA 1
ATOM 652 C C . ILE A 1 86 ? -8.630 8.329 1.027 1.00 83.12 86 ILE A C 1
ATOM 654 O O . ILE A 1 86 ? -8.365 8.281 -0.171 1.00 83.12 86 ILE A O 1
ATOM 658 N N . LEU A 1 87 ? -7.719 8.675 1.944 1.00 82.12 87 LEU A N 1
ATOM 659 C CA . LEU A 1 87 ? -6.336 9.008 1.587 1.00 82.12 87 LEU A CA 1
ATOM 660 C C . LEU A 1 87 ? -5.649 7.851 0.858 1.00 82.12 87 LEU A C 1
ATOM 662 O O . LEU A 1 87 ? -5.057 8.072 -0.192 1.00 82.12 87 LEU A O 1
ATOM 666 N N . LEU A 1 88 ? -5.773 6.622 1.368 1.00 82.31 88 LEU A N 1
ATOM 667 C CA . LEU A 1 88 ? -5.203 5.434 0.724 1.00 82.31 88 LEU A CA 1
ATOM 668 C C . LEU A 1 88 ? -5.749 5.217 -0.696 1.00 82.31 88 LEU A C 1
ATOM 670 O O . LEU A 1 88 ? -4.987 4.858 -1.587 1.00 82.31 88 LEU A O 1
ATOM 674 N N . ILE A 1 89 ? -7.039 5.484 -0.930 1.00 85.06 89 ILE A N 1
ATOM 675 C CA . ILE A 1 89 ? -7.636 5.417 -2.274 1.00 85.06 89 ILE A CA 1
ATOM 676 C C . ILE A 1 89 ? -7.023 6.471 -3.198 1.00 85.06 89 ILE A C 1
ATOM 678 O O . ILE A 1 89 ? -6.636 6.145 -4.317 1.00 85.06 89 ILE A O 1
ATOM 682 N N . ILE A 1 90 ? -6.921 7.724 -2.743 1.00 84.69 90 ILE A N 1
ATOM 683 C CA . ILE A 1 90 ? -6.344 8.814 -3.544 1.00 84.69 90 ILE A CA 1
ATOM 684 C C . ILE A 1 90 ? -4.896 8.485 -3.916 1.00 84.69 90 ILE A C 1
ATOM 686 O O . ILE A 1 90 ? -4.523 8.625 -5.077 1.00 84.69 90 ILE A O 1
ATOM 690 N N . PHE A 1 91 ? -4.099 7.997 -2.963 1.00 79.44 91 PHE A N 1
ATOM 691 C CA . PHE A 1 91 ? -2.725 7.577 -3.233 1.00 79.44 91 PHE A CA 1
ATOM 692 C C . PHE A 1 91 ? -2.665 6.441 -4.256 1.00 79.44 91 PHE A C 1
ATOM 694 O O . PHE A 1 91 ? -1.958 6.573 -5.254 1.00 79.44 91 PHE A O 1
ATOM 701 N N . GLY A 1 92 ? -3.474 5.392 -4.089 1.00 80.94 92 GLY A N 1
ATOM 702 C CA . GLY A 1 92 ? -3.545 4.293 -5.053 1.00 80.94 92 GLY A CA 1
ATOM 703 C C . GLY A 1 92 ? -3.889 4.759 -6.473 1.00 80.94 92 GLY A C 1
ATOM 704 O O . GLY A 1 92 ? -3.314 4.260 -7.438 1.00 80.94 92 GLY A O 1
ATOM 705 N N . LEU A 1 93 ? -4.773 5.755 -6.609 1.00 83.38 93 LEU A N 1
ATOM 706 C CA . LEU A 1 93 ? -5.121 6.359 -7.900 1.00 83.38 93 LEU A CA 1
ATOM 707 C C . LEU A 1 93 ? -3.968 7.166 -8.509 1.00 83.38 93 LEU A C 1
ATOM 709 O O . LEU A 1 93 ? -3.721 7.043 -9.704 1.00 83.38 93 LEU A O 1
ATOM 713 N N . VAL A 1 94 ? -3.233 7.943 -7.708 1.00 81.19 94 VAL A N 1
ATOM 714 C CA . VAL A 1 94 ? -2.053 8.689 -8.187 1.00 81.19 94 VAL A CA 1
ATOM 715 C C . VAL A 1 94 ? -1.001 7.736 -8.759 1.00 81.19 94 VAL A C 1
ATOM 717 O O . VAL A 1 94 ? -0.399 8.017 -9.791 1.00 81.19 94 VAL A O 1
ATOM 720 N N . TYR A 1 95 ? -0.799 6.579 -8.129 1.00 76.00 95 TYR A N 1
ATOM 721 C CA . TYR A 1 95 ? 0.174 5.591 -8.601 1.00 76.00 95 TYR A CA 1
ATOM 722 C C . TYR A 1 95 ? -0.292 4.783 -9.814 1.00 76.00 95 TYR A C 1
ATOM 724 O O . TYR A 1 95 ? 0.535 4.193 -10.512 1.00 76.00 95 TYR A O 1
ATOM 732 N N . MET A 1 96 ? -1.599 4.760 -10.076 1.00 83.56 96 MET A N 1
ATOM 733 C CA . MET A 1 96 ? -2.190 4.024 -11.188 1.00 83.56 96 MET A CA 1
ATOM 734 C C . MET A 1 96 ? -1.753 4.575 -12.546 1.00 83.56 96 MET A C 1
ATOM 736 O O . MET A 1 96 ? -1.497 3.789 -13.454 1.00 83.56 96 MET A O 1
ATOM 740 N N . ASP A 1 97 ? -1.585 5.893 -12.660 1.00 80.62 97 ASP A N 1
ATOM 741 C CA . ASP A 1 97 ? -1.086 6.539 -13.880 1.00 80.62 97 ASP A CA 1
ATOM 742 C C . ASP A 1 97 ? 0.318 6.030 -14.257 1.00 80.62 97 ASP A C 1
ATOM 744 O O . ASP A 1 97 ? 0.557 5.579 -15.378 1.00 80.62 97 ASP A O 1
ATOM 748 N N . GLY A 1 98 ? 1.221 5.955 -13.271 1.00 74.06 98 GLY A N 1
ATOM 749 C CA . GLY A 1 98 ? 2.551 5.372 -13.459 1.00 74.06 98 GLY A CA 1
ATOM 750 C C . GLY A 1 98 ? 2.501 3.895 -13.859 1.00 74.06 98 GLY A C 1
ATOM 751 O O . GLY A 1 98 ? 3.224 3.472 -14.756 1.00 74.06 98 GLY A O 1
ATOM 752 N N . ALA A 1 99 ? 1.611 3.104 -13.250 1.00 82.31 99 ALA A N 1
ATOM 753 C CA . ALA A 1 99 ? 1.463 1.690 -13.596 1.00 82.31 99 ALA A CA 1
ATOM 754 C C . ALA A 1 99 ? 1.034 1.492 -15.063 1.00 82.31 99 ALA A C 1
ATOM 756 O O . ALA A 1 99 ? 1.581 0.622 -15.747 1.00 82.31 99 ALA A O 1
ATOM 757 N N . PHE A 1 100 ? 0.113 2.321 -15.566 1.00 83.00 100 PHE A N 1
ATOM 758 C CA . PHE A 1 100 ? -0.299 2.301 -16.972 1.00 83.00 100 PHE A CA 1
ATOM 759 C C . PHE A 1 100 ? 0.812 2.759 -17.921 1.00 83.00 100 PHE A C 1
ATOM 761 O O . PHE A 1 100 ? 1.004 2.131 -18.961 1.00 83.00 100 PHE A O 1
ATOM 768 N N . ALA A 1 101 ? 1.588 3.782 -17.556 1.00 78.06 101 ALA A N 1
ATOM 769 C CA . ALA A 1 101 ? 2.701 4.268 -18.377 1.00 78.06 101 ALA A CA 1
ATOM 770 C C . ALA A 1 101 ? 3.786 3.197 -18.623 1.00 78.06 101 ALA A C 1
ATOM 772 O O . ALA A 1 101 ? 4.386 3.136 -19.700 1.00 78.06 101 ALA A O 1
ATOM 773 N N . PHE A 1 102 ? 4.021 2.312 -17.649 1.00 76.62 102 PHE A N 1
ATOM 774 C CA . PHE A 1 102 ? 4.988 1.215 -17.785 1.00 76.62 102 PHE A CA 1
ATOM 775 C C . PHE A 1 102 ? 4.429 -0.031 -18.473 1.00 76.62 102 PHE A C 1
ATOM 777 O O . PHE A 1 102 ? 5.205 -0.904 -18.853 1.00 76.62 102 PHE A O 1
ATOM 784 N N . LEU A 1 103 ? 3.110 -0.119 -18.667 1.00 81.12 103 LEU A N 1
ATOM 785 C CA . LEU A 1 103 ? 2.475 -1.266 -19.319 1.00 81.12 103 LEU A CA 1
ATOM 786 C C . LEU A 1 103 ? 2.885 -1.381 -20.797 1.00 81.12 103 LEU A C 1
ATOM 788 O O . LEU A 1 103 ? 3.006 -2.484 -21.320 1.00 81.12 103 LEU A O 1
ATOM 792 N N . SER A 1 104 ? 3.114 -0.247 -21.464 1.00 76.44 104 SER A N 1
ATOM 793 C CA . SER A 1 104 ? 3.492 -0.179 -22.881 1.00 76.44 104 SER A CA 1
ATOM 794 C C . SER A 1 104 ? 5.005 -0.249 -23.133 1.00 76.44 104 SER A C 1
ATOM 796 O O . SER A 1 104 ? 5.433 -0.067 -24.269 1.00 76.44 104 SER A O 1
ATOM 798 N N . HIS A 1 105 ? 5.820 -0.461 -22.095 1.00 73.38 105 HIS A N 1
ATOM 799 C CA . HIS A 1 105 ? 7.276 -0.570 -22.203 1.00 73.38 105 HIS A CA 1
ATOM 800 C C . HIS A 1 105 ? 7.709 -2.038 -22.063 1.00 73.38 105 HIS A C 1
ATOM 802 O O . HIS A 1 105 ? 7.572 -2.617 -20.985 1.00 73.38 105 HIS A O 1
ATOM 808 N N . ASP A 1 106 ? 8.293 -2.617 -23.119 1.00 68.25 106 ASP A N 1
ATOM 809 C CA . ASP A 1 106 ? 8.631 -4.053 -23.200 1.00 68.25 106 ASP A CA 1
ATOM 810 C C . ASP A 1 106 ? 9.485 -4.559 -22.024 1.00 68.25 106 ASP A C 1
ATOM 812 O O . ASP A 1 106 ? 9.251 -5.645 -21.495 1.00 68.25 106 ASP A O 1
ATOM 816 N N . ASN A 1 107 ? 10.428 -3.744 -21.540 1.00 75.06 107 ASN A N 1
ATOM 817 C CA . ASN A 1 107 ? 11.293 -4.118 -20.419 1.00 75.06 107 ASN A CA 1
ATOM 818 C C . ASN A 1 107 ? 10.665 -3.864 -19.039 1.00 75.06 107 ASN A C 1
ATOM 820 O O . ASN A 1 107 ? 11.216 -4.320 -18.043 1.00 75.06 107 ASN A O 1
ATOM 824 N N . MET A 1 108 ? 9.530 -3.161 -18.946 1.00 77.62 108 MET A N 1
ATOM 825 C CA . MET A 1 108 ? 8.925 -2.738 -17.672 1.00 77.62 108 MET A CA 1
ATOM 826 C C . MET A 1 108 ? 7.581 -3.394 -17.355 1.00 77.62 108 MET A C 1
ATOM 828 O O . MET A 1 108 ? 6.979 -3.084 -16.325 1.00 77.62 108 MET A O 1
ATOM 832 N N . LEU A 1 109 ? 7.139 -4.359 -18.163 1.00 82.81 109 LEU A N 1
ATOM 833 C CA . LEU A 1 109 ? 5.884 -5.075 -17.934 1.00 82.81 109 LEU A CA 1
ATOM 834 C C . LEU A 1 109 ? 5.812 -5.680 -16.522 1.00 82.81 109 LEU A C 1
ATOM 836 O O . LEU A 1 109 ? 4.807 -5.531 -15.829 1.00 82.81 109 LEU A O 1
ATOM 840 N N . TYR A 1 110 ? 6.896 -6.303 -16.050 1.00 82.50 110 TYR A N 1
ATOM 841 C CA . TYR A 1 110 ? 6.942 -6.875 -14.701 1.00 82.50 110 TYR A CA 1
ATOM 842 C C . TYR A 1 110 ? 6.804 -5.806 -13.605 1.00 82.50 110 TYR A C 1
ATOM 844 O O . TYR A 1 110 ? 6.057 -5.984 -12.644 1.00 82.50 110 TYR A O 1
ATOM 852 N N . VAL A 1 111 ? 7.467 -4.661 -13.779 1.00 81.25 111 VAL A N 1
ATOM 853 C CA . VAL A 1 111 ? 7.378 -3.513 -12.866 1.00 81.25 111 VAL A CA 1
ATOM 854 C C . VAL A 1 111 ? 5.951 -2.968 -12.825 1.00 81.25 111 VAL A C 1
ATOM 856 O O . VAL A 1 111 ? 5.415 -2.750 -11.741 1.00 81.25 111 VAL A O 1
ATOM 859 N N . SER A 1 112 ? 5.310 -2.824 -13.987 1.00 84.44 112 SER A N 1
ATOM 860 C CA . SER A 1 112 ? 3.912 -2.401 -14.109 1.00 84.44 112 SER A CA 1
ATOM 861 C C . SER A 1 112 ? 2.969 -3.339 -13.346 1.00 84.44 112 SER A C 1
ATOM 863 O O . SER A 1 112 ? 2.186 -2.886 -12.508 1.00 84.44 112 SER A O 1
ATOM 865 N N . VAL A 1 113 ? 3.103 -4.658 -13.531 1.00 86.25 113 VAL A N 1
ATOM 866 C CA . VAL A 1 113 ? 2.306 -5.666 -12.805 1.00 86.25 113 VAL A CA 1
ATOM 867 C C . VAL A 1 113 ? 2.506 -5.560 -11.290 1.00 86.25 113 VAL A C 1
ATOM 869 O O . VAL A 1 113 ? 1.539 -5.621 -10.520 1.00 86.25 113 VAL A O 1
ATOM 872 N N . LEU A 1 114 ? 3.745 -5.364 -10.837 1.00 85.69 114 LEU A N 1
ATOM 873 C CA . LEU A 1 114 ? 4.030 -5.162 -9.420 1.00 85.69 114 LEU A CA 1
ATOM 874 C C . LEU A 1 114 ? 3.411 -3.855 -8.892 1.00 85.69 114 LEU A C 1
ATOM 876 O O . LEU A 1 114 ? 2.853 -3.845 -7.794 1.00 85.69 114 LEU A O 1
ATOM 880 N N . MET A 1 115 ? 3.428 -2.766 -9.664 1.00 85.31 115 MET A N 1
ATOM 881 C CA . MET A 1 115 ? 2.757 -1.517 -9.282 1.00 85.31 115 MET A CA 1
ATOM 882 C C . MET A 1 115 ? 1.244 -1.703 -9.153 1.00 85.31 115 MET A C 1
ATOM 884 O O . MET A 1 115 ? 0.680 -1.306 -8.133 1.00 85.31 115 MET A O 1
ATOM 888 N N . PHE A 1 116 ? 0.594 -2.379 -10.106 1.00 88.12 116 PHE A N 1
ATOM 889 C CA . PHE A 1 116 ? -0.830 -2.723 -10.002 1.00 88.12 116 PHE A CA 1
ATOM 890 C C . PHE A 1 116 ? -1.131 -3.563 -8.761 1.00 88.12 116 PHE A C 1
ATOM 892 O O . PHE A 1 116 ? -2.097 -3.295 -8.044 1.00 88.12 116 PHE A O 1
ATOM 899 N N . THR A 1 117 ? -0.271 -4.535 -8.456 1.00 87.50 117 THR A N 1
ATOM 900 C CA . THR A 1 117 ? -0.391 -5.354 -7.242 1.00 87.50 117 THR A CA 1
ATOM 901 C C . THR A 1 117 ? -0.284 -4.491 -5.982 1.00 87.50 117 THR A C 1
ATOM 903 O O . THR A 1 117 ? -1.092 -4.618 -5.062 1.00 87.50 117 THR A O 1
ATOM 906 N N . SER A 1 118 ? 0.675 -3.563 -5.951 1.00 84.81 118 SER A N 1
ATOM 907 C CA . SER A 1 118 ? 0.850 -2.619 -4.847 1.00 84.81 118 SER A CA 1
ATOM 908 C C . SER A 1 118 ? -0.371 -1.715 -4.655 1.00 84.81 118 SER A C 1
ATOM 910 O O . SER A 1 118 ? -0.801 -1.510 -3.520 1.00 84.81 118 SER A O 1
ATOM 912 N N . ILE A 1 119 ? -0.951 -1.203 -5.743 1.00 86.00 119 ILE A N 1
ATOM 913 C CA . ILE A 1 119 ? -2.177 -0.392 -5.720 1.00 86.00 119 ILE A CA 1
ATOM 914 C C . ILE A 1 119 ? -3.350 -1.219 -5.182 1.00 86.00 119 ILE A C 1
ATOM 916 O O . ILE A 1 119 ? -4.089 -0.756 -4.314 1.00 86.00 119 ILE A O 1
ATOM 920 N N . GLY A 1 120 ? -3.485 -2.473 -5.623 1.00 86.00 120 GLY A N 1
ATOM 921 C CA . GLY A 1 120 ? -4.478 -3.407 -5.093 1.00 86.00 120 GLY A CA 1
ATOM 922 C C . GLY A 1 120 ? -4.372 -3.581 -3.574 1.00 86.00 120 GLY A C 1
ATOM 923 O O . GLY A 1 120 ? -5.382 -3.523 -2.873 1.00 86.00 120 GLY A O 1
ATOM 924 N N . CYS A 1 121 ? -3.153 -3.709 -3.040 1.00 84.38 121 CYS A N 1
ATOM 925 C CA . CYS A 1 121 ? -2.918 -3.752 -1.593 1.00 84.38 121 CYS A CA 1
ATOM 926 C C . CYS A 1 121 ? -3.389 -2.472 -0.879 1.00 84.38 121 CYS A C 1
ATOM 928 O O . CYS A 1 121 ? -3.995 -2.563 0.192 1.00 84.38 121 CYS A O 1
ATOM 930 N N . GLU A 1 122 ? -3.153 -1.290 -1.456 1.00 82.56 122 GLU A N 1
ATOM 931 C CA . GLU A 1 122 ? -3.629 -0.019 -0.886 1.00 82.56 122 GLU A CA 1
ATOM 932 C C . GLU A 1 122 ? -5.158 0.069 -0.875 1.00 82.56 122 GLU A C 1
ATOM 934 O O . GLU A 1 122 ? -5.739 0.446 0.145 1.00 82.56 122 GLU A O 1
ATOM 939 N N . PHE A 1 123 ? -5.828 -0.375 -1.943 1.00 86.44 123 PHE A N 1
ATOM 940 C CA . PHE A 1 123 ? -7.291 -0.457 -1.984 1.00 86.44 123 PHE A CA 1
ATOM 941 C C . PHE A 1 123 ? -7.855 -1.413 -0.932 1.00 86.44 123 PHE A C 1
ATOM 943 O O . PHE A 1 123 ? -8.827 -1.080 -0.250 1.00 86.44 123 PHE A O 1
ATOM 950 N N . VAL A 1 124 ? -7.242 -2.586 -0.753 1.00 86.81 124 VAL A N 1
ATOM 951 C CA . VAL A 1 124 ? -7.651 -3.527 0.299 1.00 86.81 124 VAL A CA 1
ATOM 952 C C . VAL A 1 124 ? -7.491 -2.882 1.675 1.00 86.81 124 VAL A C 1
ATOM 954 O O . VAL A 1 124 ? -8.427 -2.914 2.474 1.00 86.81 124 VAL A O 1
ATOM 957 N N . ALA A 1 125 ? -6.353 -2.238 1.948 1.00 82.31 125 ALA A N 1
ATOM 958 C CA . ALA A 1 125 ? -6.129 -1.532 3.208 1.00 82.31 125 ALA A CA 1
ATOM 959 C C . ALA A 1 125 ? -7.162 -0.411 3.434 1.00 82.31 125 ALA A C 1
ATOM 961 O O . ALA A 1 125 ? -7.709 -0.286 4.533 1.00 82.31 125 ALA A O 1
ATOM 962 N N . ALA A 1 126 ? -7.499 0.351 2.392 1.00 84.44 126 ALA A N 1
ATOM 963 C CA . ALA A 1 126 ? -8.526 1.383 2.449 1.00 84.44 126 ALA A CA 1
ATOM 964 C C . ALA A 1 126 ? -9.903 0.814 2.811 1.00 84.44 126 ALA A C 1
ATOM 966 O O . ALA A 1 126 ? -10.561 1.304 3.731 1.00 84.44 126 ALA A O 1
ATOM 967 N N . LEU A 1 127 ? -10.319 -0.264 2.140 1.00 85.06 127 LEU A N 1
ATOM 968 C CA . LEU A 1 127 ? -11.580 -0.949 2.425 1.00 85.06 127 LEU A CA 1
ATOM 969 C C . LEU A 1 127 ? -11.617 -1.496 3.854 1.00 85.06 127 LEU A C 1
ATOM 971 O O . LEU A 1 127 ? -12.660 -1.437 4.507 1.00 85.06 127 LEU A O 1
ATOM 975 N N . MET A 1 128 ? -10.493 -1.984 4.378 1.00 80.06 128 MET A N 1
ATOM 976 C CA . MET A 1 128 ? -10.394 -2.421 5.774 1.00 80.06 128 MET A CA 1
ATOM 977 C C . MET A 1 128 ? -10.598 -1.264 6.754 1.00 80.06 128 MET A C 1
ATOM 979 O O . MET A 1 128 ? -11.341 -1.397 7.726 1.00 80.06 128 MET A O 1
ATOM 983 N N . MET A 1 129 ? -9.995 -0.109 6.482 1.00 78.06 129 MET A N 1
ATOM 984 C CA . MET A 1 129 ? -10.147 1.080 7.324 1.00 78.06 129 MET A CA 1
ATOM 985 C C . MET A 1 129 ? -11.575 1.634 7.278 1.00 78.06 129 MET A C 1
ATOM 987 O O . MET A 1 129 ? -12.144 1.969 8.318 1.00 78.06 129 MET A O 1
ATOM 991 N N . ILE A 1 130 ? -12.209 1.627 6.104 1.00 76.69 130 ILE A N 1
ATOM 992 C CA . ILE A 1 130 ? -13.612 2.028 5.944 1.00 76.69 130 ILE A CA 1
ATOM 993 C C . ILE A 1 130 ? -14.551 1.014 6.611 1.00 76.69 130 ILE A C 1
ATOM 995 O O . ILE A 1 130 ? -15.487 1.398 7.303 1.00 76.69 130 ILE A O 1
ATOM 999 N N . THR A 1 131 ? -14.318 -0.293 6.485 1.00 73.81 131 THR A N 1
ATOM 1000 C CA . THR A 1 131 ? -15.167 -1.296 7.159 1.00 73.81 131 THR A CA 1
ATOM 1001 C C . THR A 1 131 ? -15.058 -1.227 8.684 1.00 73.81 131 THR A C 1
ATOM 1003 O O . THR A 1 131 ? -16.046 -1.484 9.375 1.00 73.81 131 THR A O 1
ATOM 1006 N N . LEU A 1 132 ? -13.918 -0.782 9.226 1.00 67.56 132 LEU A N 1
ATOM 1007 C CA . LEU A 1 132 ? -13.733 -0.468 10.650 1.00 67.56 132 LEU A CA 1
ATOM 1008 C C . LEU A 1 132 ? -14.762 0.551 11.171 1.00 67.56 132 LEU A C 1
ATOM 1010 O O . LEU A 1 132 ? -15.203 0.443 12.315 1.00 67.56 132 LEU A O 1
ATOM 1014 N N . PHE A 1 133 ? -15.199 1.492 10.329 1.00 64.81 133 PHE A N 1
ATOM 1015 C CA . PHE A 1 133 ? -16.259 2.451 10.656 1.00 64.81 133 PHE A CA 1
ATOM 1016 C C . PHE A 1 133 ? -17.639 1.793 10.803 1.00 64.81 133 PHE A C 1
ATOM 1018 O O . PHE A 1 133 ? -18.396 2.128 11.720 1.00 64.81 133 PHE A O 1
ATOM 1025 N N . PHE A 1 134 ? -17.969 0.861 9.904 1.00 65.06 134 PHE A N 1
ATOM 1026 C CA . PHE A 1 134 ? -19.287 0.218 9.842 1.00 65.06 134 PHE A CA 1
ATOM 1027 C C . PHE A 1 134 ? -19.442 -0.951 10.823 1.00 65.06 134 PHE A C 1
ATOM 1029 O O . PHE A 1 134 ? -20.564 -1.340 11.160 1.00 65.06 134 PHE A O 1
ATOM 1036 N N . LEU A 1 135 ? -18.338 -1.511 11.322 1.00 62.62 135 LEU A N 1
ATOM 1037 C CA . LEU A 1 135 ? -18.362 -2.625 12.265 1.00 62.62 135 LEU A CA 1
ATOM 1038 C C . LEU A 1 135 ? -18.922 -2.194 13.634 1.00 62.62 135 LEU A C 1
ATOM 1040 O O . LEU A 1 135 ? -18.282 -1.479 14.405 1.00 62.62 135 LEU A O 1
ATOM 1044 N N . LYS A 1 136 ? -20.122 -2.687 13.974 1.00 53.47 136 LYS A N 1
ATOM 1045 C CA . LYS A 1 136 ? -20.680 -2.582 15.334 1.00 53.47 136 LYS A CA 1
ATOM 1046 C C . LYS A 1 136 ? -19.800 -3.353 16.339 1.00 53.47 136 LYS A C 1
ATOM 1048 O O . LYS A 1 136 ? -19.322 -4.447 16.007 1.00 53.47 136 LYS A O 1
ATOM 1053 N N . PRO A 1 137 ? -19.606 -2.831 17.569 1.00 56.16 137 PRO A N 1
ATOM 1054 C CA . PRO A 1 137 ? -18.928 -3.571 18.630 1.00 56.16 137 PRO A CA 1
ATOM 1055 C C . PRO A 1 137 ? -19.646 -4.902 18.876 1.00 56.16 137 PRO A C 1
ATOM 1057 O O . PRO A 1 137 ? -20.878 -4.954 18.895 1.00 56.16 137 PRO A O 1
ATOM 1060 N N . ARG A 1 138 ? -18.876 -5.985 19.027 1.00 50.84 138 ARG A N 1
ATOM 1061 C CA . ARG A 1 138 ? -19.434 -7.274 19.460 1.00 50.84 138 ARG A CA 1
ATOM 1062 C C . ARG A 1 138 ? -19.737 -7.128 20.956 1.00 50.84 138 ARG A C 1
ATOM 1064 O O . ARG A 1 138 ? -18.808 -6.825 21.701 1.00 50.84 138 ARG A O 1
ATOM 1071 N N . LYS A 1 139 ? -21.016 -7.250 21.335 1.00 41.38 139 LYS A N 1
ATOM 1072 C CA . LYS A 1 139 ? -21.430 -7.404 22.738 1.00 41.38 139 LYS A CA 1
ATOM 1073 C C . LYS A 1 139 ? -20.810 -8.668 23.321 1.00 41.38 139 LYS A C 1
ATOM 1075 O O . LYS A 1 139 ? -20.684 -9.645 22.546 1.00 41.38 139 LYS A O 1
#

Secondary structure (DSSP, 8-state):
-HHHHHHHHHHHHHHHHHHHHHHHHHHHHHHHHHHTSTT--THHHHHHHHHHHHHHHHHHHHHHHHHHHHTTT--S--HHHHHHHHHHHHHHHHHHHHHHHHHT-TTTHHHHHHHHHHHHHHHHHHHHHHHHHH-PPP-

Sequence (139 aa):
MENVQRNERILVISVGLVVLSILLMFPVIQGILKDTTPGANPTSATIGISLAIAIRLVFIAAYVKVIRANRRNSKNRKGEYIGIGILLIIFGLVYMDGAFAFLSHDNMLYVSVLMFTSIGCEFVAALMMITLFFLKPRK

Organism: NCBI:txid1261403

Foldseek 3Di:
DVLVVVVVVLLVVLVVLLVVLVVLVVQLVVLVVVQPPVPRQSPSNLVSLVVSQVSLVVSLVVLVVSLVVCLARDDDDQVSLLVSLVSLLVVLVVLLVVLVVQCPPPNRVSSSVSSNSSSVSSNSSSVSSNVSNVRHRDD